Protein AF-A0A291RT52-F1 (afdb_monomer_lite)

pLDDT: mean 71.14, std 21.38, range [33.91, 97.5]

InterPro domains:
  IPR054241 Domain of unknown function DUF6968 [PF22302] (21-81)

Structure (mmCIF, N/CA/C/O backbone):
data_AF-A0A291RT52-F1
#
_entry.id   AF-A0A291RT52-F1
#
loop_
_atom_site.group_PDB
_atom_site.id
_atom_site.type_symbol
_atom_site.label_atom_id
_atom_site.label_alt_id
_atom_site.label_comp_id
_atom_site.label_asym_id
_atom_site.label_entity_id
_atom_site.label_seq_id
_atom_site.pdbx_PDB_ins_code
_atom_site.Cartn_x
_atom_site.Cartn_y
_atom_site.Cartn_z
_atom_site.occupancy
_atom_site.B_iso_or_equiv
_atom_site.auth_seq_id
_atom_site.auth_comp_id
_atom_site.auth_asym_id
_atom_site.auth_atom_id
_atom_site.pdbx_PDB_model_num
ATOM 1 N N . MET A 1 1 ? 13.164 20.030 11.765 1.00 33.91 1 MET A N 1
ATOM 2 C CA . MET A 1 1 ? 12.424 20.179 10.493 1.00 33.91 1 MET A CA 1
ATOM 3 C C . MET A 1 1 ? 12.059 18.778 10.026 1.00 33.91 1 MET A C 1
ATOM 5 O O . MET A 1 1 ? 12.960 18.015 9.713 1.00 33.91 1 MET A O 1
ATOM 9 N N . GLY A 1 2 ? 10.788 18.382 10.144 1.00 38.41 2 GLY A N 1
ATOM 10 C CA . GLY A 1 2 ? 10.347 17.018 9.836 1.00 38.41 2 GLY A CA 1
ATOM 11 C C . GLY A 1 2 ? 10.102 16.858 8.342 1.00 38.41 2 GLY A C 1
ATOM 12 O O . GLY A 1 2 ? 9.186 17.476 7.808 1.00 38.41 2 GLY A O 1
ATOM 13 N N . VAL A 1 3 ? 10.919 16.049 7.672 1.00 40.81 3 VAL A N 1
ATOM 14 C CA . VAL A 1 3 ? 10.620 15.584 6.317 1.00 40.81 3 VAL A CA 1
ATOM 15 C C . VAL A 1 3 ? 9.484 14.569 6.418 1.00 40.81 3 VAL A C 1
ATOM 17 O O . VAL A 1 3 ? 9.682 13.412 6.777 1.00 40.81 3 VAL A O 1
ATOM 20 N N . SER A 1 4 ? 8.256 15.019 6.169 1.00 45.69 4 SER A N 1
ATOM 21 C CA . SER A 1 4 ? 7.144 14.114 5.899 1.00 45.69 4 SER A CA 1
ATOM 22 C C . SER A 1 4 ? 7.479 13.384 4.601 1.00 45.69 4 SER A C 1
ATOM 24 O O . SER A 1 4 ? 7.307 13.956 3.529 1.00 45.69 4 SER A O 1
ATOM 26 N N . GLY A 1 5 ? 8.011 12.162 4.700 1.00 49.50 5 GLY A N 1
ATOM 27 C CA . GLY A 1 5 ? 8.173 11.234 3.578 1.00 49.50 5 GLY A CA 1
ATOM 28 C C . GLY A 1 5 ? 6.797 10.897 3.014 1.00 49.50 5 GLY A C 1
ATOM 29 O O . GLY A 1 5 ? 6.158 9.931 3.430 1.00 49.50 5 GLY A O 1
ATOM 30 N N . GLY A 1 6 ? 6.286 11.801 2.185 1.00 60.31 6 GLY A N 1
ATOM 31 C CA . GLY A 1 6 ? 4.936 11.784 1.660 1.00 60.31 6 GLY A CA 1
ATOM 32 C C . GLY A 1 6 ? 4.799 10.796 0.517 1.00 60.31 6 GLY A C 1
ATOM 33 O O . GLY A 1 6 ? 5.757 10.441 -0.160 1.00 60.31 6 GLY A O 1
ATOM 34 N N . VAL A 1 7 ? 3.567 10.355 0.296 1.00 70.38 7 VAL A N 1
ATOM 35 C CA . VAL A 1 7 ? 3.209 9.666 -0.936 1.00 70.38 7 VAL A CA 1
ATOM 36 C C . VAL A 1 7 ? 3.044 10.748 -2.002 1.00 70.38 7 VAL A C 1
ATOM 38 O O . VAL A 1 7 ? 2.020 11.436 -2.035 1.00 70.38 7 VAL A O 1
ATOM 41 N N . ASP A 1 8 ? 4.068 10.949 -2.831 1.00 66.69 8 ASP A N 1
ATOM 42 C CA . ASP A 1 8 ? 4.035 11.950 -3.894 1.00 66.69 8 ASP A CA 1
ATOM 43 C C . ASP A 1 8 ? 2.929 11.579 -4.893 1.00 66.69 8 ASP A C 1
ATOM 45 O O . ASP A 1 8 ? 3.038 10.620 -5.652 1.00 66.69 8 ASP A O 1
ATOM 49 N N . LYS A 1 9 ? 1.831 12.347 -4.873 1.00 80.56 9 LYS A N 1
ATOM 50 C CA . LYS A 1 9 ? 0.610 12.177 -5.692 1.00 80.56 9 LYS A CA 1
ATOM 51 C C . LYS A 1 9 ? -0.311 11.046 -5.223 1.00 80.56 9 LYS A C 1
ATOM 53 O O . LYS A 1 9 ? -0.463 10.023 -5.884 1.00 80.56 9 LYS A O 1
ATOM 58 N N . VAL A 1 10 ? -1.003 11.273 -4.108 1.00 87.44 10 VAL A N 1
ATOM 59 C CA . VAL A 1 10 ? -2.099 10.409 -3.644 1.00 87.44 10 VAL A CA 1
ATOM 60 C C . VAL A 1 10 ? -3.248 10.405 -4.661 1.00 87.44 10 VAL A C 1
ATOM 62 O O . VAL A 1 10 ? -3.837 11.447 -4.939 1.00 87.44 10 VAL A O 1
ATOM 65 N N . ILE A 1 11 ? -3.590 9.226 -5.183 1.00 91.00 11 ILE A N 1
ATOM 66 C CA . ILE A 1 11 ? -4.735 9.007 -6.089 1.00 91.00 11 ILE A CA 1
ATOM 67 C C . ILE A 1 11 ? -5.961 8.460 -5.358 1.00 91.00 11 ILE A C 1
ATOM 69 O O . ILE A 1 11 ? -7.083 8.578 -5.845 1.00 91.00 11 ILE A O 1
ATOM 73 N N . ALA A 1 12 ? -5.758 7.865 -4.183 1.00 89.69 12 ALA A N 1
ATOM 74 C CA . ALA A 1 12 ? -6.833 7.371 -3.341 1.00 89.69 12 ALA A CA 1
ATOM 75 C C . ALA A 1 12 ? -6.463 7.514 -1.866 1.00 89.69 12 ALA A C 1
ATOM 77 O O . ALA A 1 12 ? -5.359 7.168 -1.447 1.00 89.69 12 ALA A O 1
ATOM 78 N N . SER A 1 13 ? -7.416 7.981 -1.061 1.00 90.56 13 SER A N 1
ATOM 79 C CA . SER A 1 13 ? -7.312 7.947 0.393 1.00 90.56 13 SER A CA 1
ATOM 80 C C . SER A 1 13 ? -8.607 7.437 1.001 1.00 90.56 13 SER A C 1
ATOM 82 O O . SER A 1 13 ? -9.700 7.771 0.535 1.00 90.56 13 SER A O 1
ATOM 84 N N . ARG A 1 14 ? -8.492 6.601 2.034 1.00 87.38 14 ARG A N 1
ATOM 85 C CA . ARG A 1 14 ? -9.647 6.037 2.728 1.00 87.38 14 ARG A CA 1
ATOM 86 C C . ARG A 1 14 ? -9.361 5.848 4.208 1.00 87.38 14 ARG A C 1
ATOM 88 O O . ARG A 1 14 ? -8.311 5.337 4.579 1.00 87.38 14 ARG A O 1
ATOM 95 N N . LEU A 1 15 ? -10.334 6.207 5.040 1.00 85.69 15 LEU A N 1
ATOM 96 C CA . LEU A 1 15 ? -10.364 5.808 6.444 1.00 85.69 15 LEU A CA 1
ATOM 97 C C . LEU A 1 15 ? -10.968 4.406 6.552 1.00 85.69 15 LEU A C 1
ATOM 99 O O . LEU A 1 15 ? -12.057 4.148 6.027 1.00 85.69 15 LEU A O 1
ATOM 103 N N . VAL A 1 16 ? -10.254 3.510 7.223 1.00 82.00 16 VAL A N 1
ATOM 104 C CA . VAL A 1 16 ? -10.687 2.145 7.519 1.00 82.00 16 VAL A CA 1
ATOM 105 C C . VAL A 1 16 ? -10.833 2.025 9.029 1.00 82.00 16 VAL A C 1
ATOM 107 O O . VAL A 1 16 ? -9.853 2.179 9.751 1.00 82.00 16 VAL A O 1
ATOM 110 N N . SER A 1 17 ? -12.056 1.780 9.501 1.00 78.50 17 SER A N 1
ATOM 111 C CA . SER A 1 17 ? -12.359 1.643 10.928 1.00 78.50 17 SER A CA 1
ATOM 112 C C . SER A 1 17 ? -12.747 0.207 11.267 1.00 78.50 17 SER A C 1
ATOM 114 O O . SER A 1 17 ? -13.725 -0.303 10.718 1.00 78.50 17 SER A O 1
ATOM 116 N N . GLU A 1 18 ? -12.019 -0.413 12.193 1.00 70.88 18 GLU A N 1
ATOM 117 C CA . GLU A 1 18 ? -12.272 -1.765 12.708 1.00 70.88 18 GLU A CA 1
A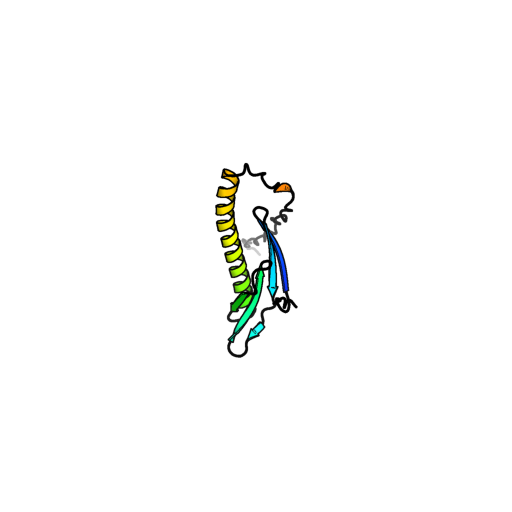TOM 118 C C . GLU A 1 18 ? -11.843 -1.830 14.180 1.00 70.88 18 GLU A C 1
ATOM 120 O O . GLU A 1 18 ? -10.854 -1.205 14.552 1.00 70.88 18 GLU A O 1
ATOM 125 N N . ASP A 1 19 ? -12.630 -2.487 15.037 1.00 68.81 19 ASP A N 1
ATOM 126 C CA . ASP A 1 19 ? -12.363 -2.631 16.482 1.00 68.81 19 ASP A CA 1
ATOM 127 C C . ASP A 1 19 ? -11.883 -1.342 17.180 1.00 68.81 19 ASP A C 1
ATOM 129 O O . ASP A 1 19 ? -10.905 -1.323 17.927 1.00 68.81 19 ASP A O 1
ATOM 133 N N . CYS A 1 20 ? -12.591 -0.235 16.915 1.00 67.88 20 CYS A N 1
ATOM 134 C CA . CYS A 1 20 ? -12.324 1.115 17.438 1.00 67.88 20 CYS A CA 1
ATOM 135 C C . CYS A 1 20 ? -11.008 1.763 16.978 1.00 67.88 20 CYS A C 1
ATOM 137 O O . CYS A 1 20 ? -10.712 2.887 17.387 1.00 67.88 20 CYS A O 1
ATOM 139 N N . GLN A 1 21 ? -10.243 1.111 16.106 1.00 69.44 21 GLN A N 1
ATOM 140 C CA . GLN A 1 21 ? -9.061 1.678 15.469 1.00 69.44 21 GLN A CA 1
ATOM 141 C C . GLN A 1 21 ? -9.455 2.239 14.105 1.00 69.44 21 GLN A C 1
ATOM 143 O O . GLN A 1 21 ? -10.099 1.566 13.304 1.00 69.44 21 GLN A O 1
ATOM 148 N N . THR A 1 22 ? -9.106 3.500 13.849 1.00 79.31 22 THR A N 1
ATOM 149 C CA . THR A 1 22 ? -9.311 4.136 12.543 1.00 79.31 22 THR A CA 1
ATOM 150 C C . THR A 1 22 ? -7.958 4.370 11.907 1.00 79.31 22 THR A C 1
ATOM 152 O O . THR A 1 22 ? -7.170 5.137 12.448 1.00 79.31 22 THR A O 1
ATOM 155 N N . ASN A 1 23 ? -7.731 3.724 10.765 1.00 84.38 23 ASN A N 1
ATOM 156 C CA . ASN A 1 23 ? -6.491 3.806 10.013 1.00 84.38 23 ASN A CA 1
ATOM 157 C C . ASN A 1 23 ? -6.708 4.592 8.712 1.00 84.38 23 ASN A C 1
ATOM 159 O O . ASN A 1 23 ? -7.619 4.279 7.934 1.00 84.38 23 ASN A O 1
ATOM 163 N N . LYS A 1 24 ? -5.884 5.606 8.447 1.00 89.44 24 LYS A N 1
ATOM 164 C CA . LYS A 1 24 ? -5.865 6.354 7.186 1.00 89.44 24 LYS A CA 1
ATOM 165 C C . LYS A 1 24 ? -4.960 5.655 6.184 1.00 89.44 24 LYS A C 1
ATOM 167 O O . LYS A 1 24 ? -3.744 5.669 6.319 1.00 89.44 24 LYS A O 1
ATOM 172 N N . VAL A 1 25 ? -5.549 5.110 5.132 1.00 91.12 25 VAL A N 1
ATOM 173 C CA . VAL A 1 25 ? -4.815 4.559 3.994 1.00 91.12 25 VAL A CA 1
ATOM 174 C C . VAL A 1 25 ? -4.655 5.642 2.933 1.00 91.12 25 VAL A C 1
ATOM 176 O O . VAL A 1 25 ? -5.618 6.333 2.588 1.00 91.12 25 VAL A O 1
ATOM 179 N N . GLU A 1 26 ? -3.449 5.778 2.397 1.00 94.19 26 GLU A N 1
ATOM 180 C CA . GLU A 1 26 ? -3.131 6.625 1.248 1.00 94.19 26 GLU A CA 1
ATOM 181 C C . GLU A 1 26 ? -2.388 5.802 0.203 1.00 94.19 26 GLU A C 1
ATOM 183 O O . GLU A 1 26 ? -1.452 5.077 0.532 1.00 94.19 26 GLU A O 1
ATOM 188 N N . ILE A 1 27 ? -2.808 5.921 -1.053 1.00 93.88 27 ILE A N 1
ATOM 189 C CA . ILE A 1 27 ? -2.224 5.210 -2.189 1.00 93.88 27 ILE A CA 1
ATOM 190 C C . ILE A 1 27 ? -1.795 6.240 -3.219 1.00 93.88 27 ILE A C 1
ATOM 192 O O . ILE A 1 27 ? -2.587 7.095 -3.626 1.00 93.88 27 ILE A O 1
ATOM 196 N N . GLY A 1 28 ? -0.535 6.153 -3.612 1.00 94.62 28 GLY A N 1
ATOM 197 C CA . GLY A 1 28 ? 0.107 7.015 -4.583 1.00 94.62 28 GLY A CA 1
ATOM 198 C C . GLY A 1 28 ? -0.165 6.582 -6.007 1.00 94.62 28 GLY A C 1
ATOM 199 O O . GLY A 1 28 ? -0.582 5.453 -6.278 1.00 94.62 28 GLY A O 1
ATOM 200 N N . LYS A 1 29 ? 0.095 7.496 -6.934 1.00 94.75 29 LYS A N 1
ATOM 201 C CA . LYS A 1 29 ? 0.043 7.202 -8.356 1.00 94.75 29 LYS A CA 1
ATOM 202 C C . LYS A 1 29 ? 1.136 6.176 -8.696 1.00 94.75 29 LYS A C 1
ATOM 204 O O . LYS A 1 29 ? 2.300 6.424 -8.367 1.00 94.75 29 LYS A O 1
ATOM 209 N N . PRO A 1 30 ? 0.795 5.055 -9.354 1.00 95.06 30 PRO A N 1
ATOM 210 C CA . PRO A 1 30 ? 1.801 4.185 -9.936 1.00 95.06 30 PRO A CA 1
ATOM 211 C C . PRO A 1 30 ? 2.688 4.965 -10.909 1.00 95.06 30 PRO A C 1
ATOM 213 O O . PRO A 1 30 ? 2.197 5.851 -11.615 1.00 95.06 30 PRO A O 1
ATOM 216 N N . HIS A 1 31 ? 3.980 4.666 -10.931 1.00 93.62 31 HIS A N 1
ATOM 217 C CA . HIS A 1 31 ? 4.917 5.279 -11.862 1.00 93.62 31 HIS A CA 1
ATOM 218 C C . HIS A 1 31 ? 5.975 4.267 -12.311 1.00 93.62 31 HIS A C 1
ATOM 220 O O . HIS A 1 31 ? 6.454 3.477 -11.493 1.00 93.62 31 HIS A O 1
ATOM 226 N N . PRO A 1 32 ? 6.329 4.257 -13.604 1.00 94.56 32 PRO A N 1
ATOM 227 C CA . PRO A 1 32 ? 7.431 3.441 -14.085 1.00 94.56 32 PRO A CA 1
ATOM 228 C C . PRO A 1 32 ? 8.753 3.945 -13.496 1.00 94.56 32 PRO A C 1
ATOM 230 O O . PRO A 1 32 ? 8.950 5.152 -13.338 1.00 94.56 32 PRO A O 1
ATOM 233 N N . VAL A 1 33 ? 9.652 3.011 -13.190 1.00 94.38 33 VAL A N 1
ATOM 234 C CA . VAL A 1 33 ? 11.034 3.291 -12.787 1.00 94.38 33 VAL A CA 1
ATOM 235 C C . VAL A 1 33 ? 11.951 2.901 -13.941 1.00 94.38 33 VAL A C 1
ATOM 237 O O . VAL A 1 33 ? 11.772 1.842 -14.543 1.00 94.38 33 VAL A O 1
ATOM 240 N N . ASP A 1 34 ? 12.926 3.749 -14.267 1.00 93.12 34 ASP A N 1
ATOM 241 C CA . ASP A 1 34 ? 13.829 3.518 -15.397 1.00 93.12 34 ASP A CA 1
ATOM 242 C C . ASP A 1 34 ? 14.593 2.196 -15.244 1.00 93.12 34 ASP A C 1
ATOM 244 O O . ASP A 1 34 ? 15.330 1.982 -14.283 1.00 93.12 34 ASP A O 1
ATOM 248 N N . GLY A 1 35 ? 14.394 1.290 -16.206 1.00 91.69 35 GLY A N 1
ATOM 249 C CA . GLY A 1 35 ? 14.999 -0.045 -16.195 1.00 91.69 35 GLY A CA 1
ATOM 250 C C . GLY A 1 35 ? 14.460 -0.986 -15.108 1.00 91.69 35 GLY A C 1
ATOM 251 O O . GLY A 1 35 ? 15.040 -2.050 -14.897 1.00 91.69 35 GLY A O 1
ATOM 252 N N . GLY A 1 36 ? 13.374 -0.613 -14.424 1.00 92.62 36 GLY A N 1
ATOM 253 C CA . GLY A 1 36 ? 12.801 -1.347 -13.300 1.00 92.62 36 GLY A CA 1
ATOM 254 C C . GLY A 1 36 ? 11.309 -1.664 -13.450 1.00 92.62 36 GLY A C 1
ATOM 255 O O . GLY A 1 36 ? 10.675 -1.310 -14.447 1.00 92.62 36 GLY A O 1
ATOM 256 N N . PRO A 1 37 ? 10.729 -2.365 -12.459 1.00 94.00 37 PRO A N 1
ATOM 257 C CA . PRO A 1 37 ? 9.289 -2.567 -12.393 1.00 94.00 37 PRO A CA 1
ATOM 258 C C . PRO A 1 37 ? 8.563 -1.239 -12.148 1.00 94.00 37 PRO A C 1
ATOM 260 O O . PRO A 1 37 ? 9.132 -0.268 -11.652 1.00 94.00 37 PRO A O 1
ATOM 263 N N . THR A 1 38 ? 7.270 -1.212 -12.453 1.00 96.88 38 THR A N 1
ATOM 264 C CA . THR A 1 38 ? 6.415 -0.087 -12.071 1.00 96.88 38 THR A CA 1
ATOM 265 C C . THR A 1 38 ? 6.197 -0.099 -10.564 1.00 96.88 38 THR A C 1
ATOM 267 O O . THR A 1 38 ? 5.921 -1.151 -9.982 1.00 96.88 38 THR A O 1
ATOM 270 N N . GLU A 1 39 ? 6.286 1.067 -9.932 1.00 96.50 39 GLU A N 1
ATOM 271 C CA . GLU A 1 39 ? 6.180 1.221 -8.485 1.00 96.50 39 GLU A CA 1
ATOM 272 C C . GLU A 1 39 ? 4.920 1.979 -8.078 1.00 96.50 39 GLU A C 1
ATOM 274 O O . GLU A 1 39 ? 4.508 2.948 -8.711 1.00 96.50 39 GLU A O 1
ATOM 279 N N . CYS A 1 40 ? 4.304 1.550 -6.979 1.00 96.00 40 CYS A N 1
ATOM 280 C CA . CYS A 1 40 ? 3.190 2.231 -6.336 1.00 96.00 40 CYS A CA 1
ATOM 281 C C . CYS A 1 40 ? 3.491 2.388 -4.843 1.00 96.00 40 CYS A C 1
ATOM 283 O O . CYS A 1 40 ? 3.591 1.407 -4.100 1.00 96.00 40 CYS A O 1
ATOM 285 N N . ILE A 1 41 ? 3.645 3.639 -4.407 1.00 95.44 41 ILE A N 1
ATOM 286 C CA . ILE A 1 41 ? 3.914 3.984 -3.010 1.00 95.44 41 ILE A CA 1
ATOM 287 C C . ILE A 1 41 ? 2.586 4.093 -2.261 1.00 95.44 41 ILE A C 1
ATOM 289 O O . ILE A 1 41 ? 1.627 4.674 -2.764 1.00 95.44 41 ILE A O 1
ATOM 293 N N . TYR A 1 42 ? 2.517 3.573 -1.042 1.00 94.19 42 TYR A N 1
ATOM 294 C CA . TYR A 1 42 ? 1.348 3.713 -0.178 1.00 94.19 42 TYR A CA 1
ATOM 295 C C . TYR A 1 42 ? 1.747 3.856 1.293 1.00 94.19 42 TYR A C 1
ATOM 297 O O . TYR A 1 42 ? 2.877 3.572 1.702 1.00 94.19 42 TYR A O 1
ATOM 305 N N . ARG A 1 43 ? 0.790 4.304 2.103 1.00 93.00 43 ARG A N 1
ATOM 306 C CA . ARG A 1 43 ? 0.958 4.585 3.529 1.00 93.00 43 ARG A CA 1
ATOM 307 C C . ARG A 1 43 ? -0.294 4.186 4.307 1.00 93.00 43 ARG A C 1
ATOM 309 O O . ARG A 1 43 ? -1.405 4.282 3.785 1.00 93.00 43 ARG A O 1
ATOM 316 N N . ILE A 1 44 ? -0.112 3.739 5.547 1.00 90.62 44 ILE A N 1
ATOM 317 C CA . ILE A 1 44 ? -1.192 3.424 6.491 1.00 90.62 44 ILE A CA 1
ATOM 318 C C . ILE A 1 44 ? -0.875 4.181 7.783 1.00 90.62 44 ILE A C 1
ATOM 320 O O . ILE A 1 44 ? 0.101 3.878 8.463 1.00 90.62 44 ILE A O 1
ATOM 324 N N . ASP A 1 45 ? -1.670 5.198 8.097 1.00 87.06 45 ASP A N 1
ATOM 325 C CA . ASP A 1 45 ? -1.434 6.163 9.176 1.00 87.06 45 ASP A CA 1
ATOM 326 C C . ASP A 1 45 ? -0.035 6.787 9.124 1.00 87.06 45 ASP A C 1
ATOM 328 O O . ASP A 1 45 ? 0.443 7.205 8.071 1.00 87.06 45 ASP A O 1
ATOM 332 N N . ALA A 1 46 ? 0.626 6.895 10.274 1.00 74.44 46 ALA A N 1
ATOM 333 C CA . ALA A 1 46 ? 2.009 7.329 10.396 1.00 74.44 46 ALA A CA 1
ATOM 334 C C . ALA A 1 46 ? 3.014 6.193 10.115 1.00 74.44 46 ALA A C 1
ATOM 336 O O . ALA A 1 46 ? 4.207 6.376 10.342 1.00 74.44 46 ALA A O 1
ATOM 337 N N . HIS A 1 47 ? 2.557 5.028 9.641 1.00 77.25 47 HIS A N 1
ATOM 338 C CA . HIS A 1 47 ? 3.420 3.909 9.279 1.00 77.25 47 HIS A CA 1
ATOM 339 C C . HIS A 1 47 ? 3.631 3.865 7.756 1.00 77.25 47 HIS A C 1
ATOM 341 O O . HIS A 1 47 ? 2.681 3.938 6.973 1.00 77.25 47 HIS A O 1
ATOM 347 N N . GLY A 1 48 ? 4.892 3.742 7.337 1.00 71.69 48 GLY A N 1
ATOM 348 C CA . GLY A 1 48 ? 5.310 3.866 5.934 1.00 71.69 48 GLY A CA 1
ATOM 349 C C . GLY A 1 48 ? 6.030 5.195 5.654 1.00 71.69 48 GLY A C 1
ATOM 350 O O . GLY A 1 48 ? 6.174 6.005 6.571 1.00 71.69 48 GLY A O 1
ATOM 351 N N . PRO A 1 49 ? 6.510 5.430 4.419 1.00 88.44 49 PRO A N 1
ATOM 352 C CA . PRO A 1 49 ? 6.006 4.871 3.160 1.00 88.44 49 PRO A CA 1
ATOM 353 C C . PRO A 1 49 ? 6.472 3.440 2.859 1.00 88.44 49 PRO A C 1
ATOM 355 O O . PRO A 1 49 ? 7.561 3.024 3.249 1.00 88.44 49 PRO A O 1
ATOM 358 N N . TRP A 1 50 ? 5.633 2.692 2.143 1.00 93.38 50 TRP A N 1
ATOM 359 C CA . TRP A 1 50 ? 5.979 1.396 1.556 1.00 93.38 50 TRP A CA 1
ATOM 360 C C . TRP A 1 50 ? 5.798 1.432 0.046 1.00 93.38 50 TRP A C 1
ATOM 362 O O . TRP A 1 50 ? 4.941 2.154 -0.460 1.00 93.38 50 TRP A O 1
ATOM 372 N N . THR A 1 51 ? 6.546 0.580 -0.648 1.00 95.19 51 THR A N 1
ATOM 373 C CA . THR A 1 51 ? 6.499 0.455 -2.104 1.00 95.19 51 THR A CA 1
ATOM 374 C C . THR A 1 51 ? 6.000 -0.929 -2.494 1.00 95.19 51 THR A C 1
ATOM 376 O O . THR A 1 51 ? 6.467 -1.943 -1.971 1.00 95.19 51 THR A O 1
ATOM 379 N N . ALA A 1 52 ? 5.037 -0.976 -3.410 1.00 95.94 52 ALA A N 1
ATOM 380 C CA . ALA A 1 52 ? 4.644 -2.185 -4.119 1.00 95.94 52 ALA A CA 1
ATOM 381 C C . ALA A 1 52 ? 5.113 -2.104 -5.573 1.00 95.94 52 ALA A C 1
ATOM 383 O O . ALA A 1 52 ? 5.089 -1.033 -6.172 1.00 95.94 52 ALA A O 1
ATOM 384 N N . GLN A 1 53 ? 5.515 -3.244 -6.128 1.00 97.44 53 GLN A N 1
ATOM 385 C CA . GLN A 1 53 ? 6.034 -3.357 -7.487 1.00 97.44 53 GLN A CA 1
ATOM 386 C C . GLN A 1 53 ? 5.099 -4.204 -8.351 1.00 97.44 53 GLN A C 1
ATOM 388 O O . GLN A 1 53 ? 4.462 -5.139 -7.858 1.00 97.44 53 GLN A O 1
ATOM 393 N N . GLY A 1 54 ? 5.032 -3.879 -9.639 1.00 96.25 54 GLY A N 1
ATOM 394 C CA . GLY A 1 54 ? 4.295 -4.631 -10.648 1.00 96.25 54 GLY A CA 1
ATOM 395 C C . GLY A 1 54 ? 4.930 -4.503 -12.030 1.00 96.25 54 GLY A C 1
ATOM 396 O O . GLY A 1 54 ? 5.788 -3.655 -12.264 1.00 96.25 54 GLY A O 1
ATOM 397 N N . THR A 1 55 ? 4.506 -5.359 -12.957 1.00 96.50 55 THR A N 1
ATOM 398 C CA . THR A 1 55 ? 4.963 -5.322 -14.357 1.00 96.50 55 THR A CA 1
ATOM 399 C C . THR A 1 55 ? 4.467 -4.084 -15.107 1.00 96.50 55 THR A C 1
ATOM 401 O O . THR A 1 55 ? 5.093 -3.666 -16.072 1.00 96.50 55 THR A O 1
ATOM 404 N N . ASP A 1 56 ? 3.364 -3.495 -14.646 1.00 96.06 56 ASP A N 1
ATOM 405 C CA . ASP A 1 56 ? 2.739 -2.279 -15.165 1.00 96.06 56 ASP A CA 1
ATOM 406 C C . ASP A 1 56 ? 2.049 -1.489 -14.030 1.00 96.06 56 ASP A C 1
ATOM 408 O O . ASP A 1 56 ? 2.039 -1.912 -12.866 1.00 96.06 56 ASP A O 1
ATOM 412 N N . GLU A 1 57 ? 1.463 -0.334 -14.361 1.00 95.38 57 GLU A N 1
ATOM 413 C CA . GLU A 1 57 ? 0.784 0.555 -13.405 1.00 95.38 57 GLU A CA 1
ATOM 414 C C . GLU A 1 57 ? -0.384 -0.114 -12.675 1.00 95.38 57 GLU A C 1
ATOM 416 O O . GLU A 1 57 ? -0.567 0.096 -11.470 1.00 95.38 57 GLU A O 1
ATOM 421 N N . LEU A 1 58 ? -1.165 -0.941 -13.372 1.00 96.50 58 LEU A N 1
ATOM 422 C CA . LEU A 1 58 ? -2.317 -1.617 -12.786 1.00 96.50 58 LEU A CA 1
ATOM 423 C C . LEU A 1 58 ? -1.867 -2.751 -11.861 1.00 96.50 58 LEU A C 1
ATOM 425 O O . LEU A 1 58 ? -2.417 -2.901 -10.767 1.00 96.50 58 LEU A O 1
ATOM 429 N N . ALA A 1 59 ? -0.845 -3.508 -12.259 1.00 97.25 59 ALA A N 1
ATOM 430 C CA . ALA A 1 59 ? -0.230 -4.551 -11.450 1.00 97.25 59 ALA A CA 1
ATOM 431 C C . ALA A 1 59 ? 0.388 -3.969 -10.170 1.00 97.25 59 ALA A C 1
ATOM 433 O O . ALA A 1 59 ? 0.169 -4.511 -9.085 1.00 97.25 59 ALA A O 1
ATOM 434 N N . ALA A 1 60 ? 1.091 -2.837 -10.267 1.00 97.06 60 ALA A N 1
ATOM 435 C CA . ALA A 1 60 ? 1.674 -2.157 -9.111 1.00 97.06 60 ALA A CA 1
ATOM 436 C C . ALA A 1 60 ? 0.591 -1.634 -8.152 1.00 97.06 60 ALA A C 1
ATOM 438 O O . ALA A 1 60 ? 0.690 -1.815 -6.935 1.00 97.06 60 ALA A O 1
ATOM 439 N N . LEU A 1 61 ? -0.488 -1.052 -8.690 1.00 96.38 61 LEU A N 1
ATOM 440 C CA . LEU A 1 61 ? -1.636 -0.606 -7.898 1.00 96.38 61 LEU A CA 1
ATOM 441 C C . LEU A 1 61 ? -2.345 -1.775 -7.201 1.00 96.38 61 LEU A C 1
ATOM 443 O O . LEU A 1 61 ? -2.675 -1.697 -6.015 1.00 96.38 61 LEU A O 1
ATOM 447 N N . TYR A 1 62 ? -2.577 -2.870 -7.922 1.00 96.88 62 TYR A N 1
ATOM 448 C CA . TYR A 1 62 ? -3.196 -4.070 -7.366 1.00 96.88 62 TYR A CA 1
ATOM 449 C C . TYR A 1 62 ? -2.327 -4.698 -6.269 1.00 96.88 62 TYR A C 1
ATOM 451 O O . TYR A 1 62 ? -2.841 -5.092 -5.214 1.00 96.88 62 TYR A O 1
ATOM 459 N N . ALA A 1 63 ? -1.008 -4.737 -6.473 1.00 97.50 63 ALA A N 1
ATOM 460 C CA . ALA A 1 63 ? -0.054 -5.184 -5.467 1.00 97.50 63 ALA A CA 1
ATOM 461 C C . ALA A 1 63 ? -0.109 -4.296 -4.213 1.00 97.50 63 ALA A C 1
ATOM 463 O O . ALA A 1 63 ? -0.188 -4.826 -3.102 1.00 97.50 63 ALA A O 1
ATOM 464 N N . ALA A 1 64 ? -0.162 -2.967 -4.370 1.00 96.00 64 ALA A N 1
ATOM 465 C CA . ALA A 1 64 ? -0.315 -2.033 -3.252 1.00 96.00 64 ALA A CA 1
ATOM 466 C C . ALA A 1 64 ? -1.609 -2.295 -2.463 1.00 96.00 64 ALA A C 1
ATOM 468 O O . ALA A 1 64 ? -1.571 -2.459 -1.243 1.00 96.00 64 ALA A O 1
ATOM 469 N N . LEU A 1 65 ? -2.750 -2.419 -3.149 1.00 94.94 65 LEU A N 1
ATOM 470 C CA . LEU A 1 65 ? -4.047 -2.707 -2.522 1.00 94.94 65 LEU A CA 1
ATOM 471 C C . LEU A 1 65 ? -4.051 -4.042 -1.764 1.00 94.94 65 LEU A C 1
ATOM 473 O O . LEU A 1 65 ? -4.555 -4.124 -0.641 1.00 94.94 65 LEU A O 1
ATOM 477 N N . THR A 1 66 ? -3.457 -5.078 -2.354 1.00 96.50 66 THR A N 1
ATOM 478 C CA . THR A 1 66 ? -3.343 -6.404 -1.731 1.00 96.50 66 THR A CA 1
ATOM 479 C C . THR A 1 66 ? -2.487 -6.342 -0.468 1.00 96.50 66 THR A C 1
ATOM 481 O O . THR A 1 66 ? -2.883 -6.847 0.585 1.00 96.50 66 THR A O 1
ATOM 484 N N . GLN A 1 67 ? -1.342 -5.665 -0.541 1.00 95.19 67 GLN A N 1
ATOM 485 C CA . GLN A 1 67 ? -0.439 -5.478 0.590 1.00 95.19 67 GLN A CA 1
ATOM 486 C C . GLN A 1 67 ? -1.058 -4.645 1.723 1.00 95.19 67 GLN A C 1
ATOM 488 O O . GLN A 1 67 ? -0.828 -4.948 2.898 1.00 95.19 67 GLN A O 1
ATOM 493 N N . VAL A 1 68 ? -1.861 -3.627 1.395 1.00 92.38 68 VAL A N 1
ATOM 494 C CA . VAL A 1 68 ? -2.661 -2.875 2.374 1.00 92.38 68 VAL A CA 1
ATOM 495 C C . VAL A 1 68 ? -3.641 -3.806 3.084 1.00 92.38 68 VAL A C 1
ATOM 497 O O . VAL A 1 68 ? -3.672 -3.837 4.315 1.00 92.38 68 VAL A O 1
ATOM 500 N N . GLY A 1 69 ? -4.402 -4.606 2.331 1.00 90.69 69 GLY A N 1
ATOM 501 C CA . GLY A 1 69 ? -5.356 -5.561 2.899 1.00 90.69 69 GLY A CA 1
ATOM 502 C C . GLY A 1 69 ? -4.690 -6.573 3.836 1.00 90.69 69 GLY A C 1
ATOM 503 O O . GLY A 1 69 ? -5.182 -6.820 4.936 1.00 90.69 69 GLY A O 1
ATOM 504 N N . GLN A 1 70 ? -3.528 -7.104 3.447 1.00 91.88 70 GLN A N 1
ATOM 505 C CA . GLN A 1 70 ? -2.744 -8.023 4.278 1.00 91.88 70 GLN A CA 1
ATOM 506 C C . GLN A 1 70 ? -2.258 -7.369 5.577 1.00 91.88 70 GLN A C 1
ATOM 508 O O . GLN A 1 70 ? -2.350 -7.988 6.641 1.00 91.88 70 GLN A O 1
ATOM 513 N N . ARG A 1 71 ? -1.772 -6.123 5.509 1.00 89.44 71 ARG A N 1
ATOM 514 C CA . ARG A 1 71 ? -1.307 -5.369 6.684 1.00 89.44 71 ARG A CA 1
ATOM 515 C C . ARG A 1 71 ? -2.441 -5.069 7.653 1.00 89.44 71 ARG A C 1
ATOM 517 O O . ARG A 1 71 ? -2.275 -5.311 8.844 1.00 89.44 71 ARG A O 1
ATOM 524 N N . LEU A 1 72 ? -3.591 -4.612 7.157 1.00 86.44 72 LEU A N 1
ATOM 525 C CA . LEU A 1 72 ? -4.767 -4.371 7.999 1.00 86.44 72 LEU A CA 1
ATOM 526 C C . LEU A 1 72 ? -5.264 -5.675 8.639 1.00 86.44 72 LEU A C 1
ATOM 528 O O . LEU A 1 72 ? -5.471 -5.722 9.846 1.00 86.44 72 LEU A O 1
ATOM 532 N N . ALA A 1 73 ? -5.341 -6.772 7.880 1.00 86.12 73 ALA A N 1
ATOM 533 C CA . ALA A 1 73 ? -5.723 -8.073 8.431 1.00 86.12 73 ALA A CA 1
ATOM 534 C C . ALA A 1 73 ? -4.730 -8.584 9.494 1.00 86.12 73 ALA A C 1
ATOM 536 O O . ALA A 1 73 ? -5.125 -9.199 10.486 1.00 86.12 73 ALA A O 1
ATOM 537 N N . TRP A 1 74 ? -3.427 -8.355 9.303 1.00 84.25 74 TRP A N 1
ATOM 538 C CA . TRP A 1 74 ? -2.409 -8.663 10.309 1.00 84.25 74 TRP A CA 1
ATOM 539 C C . TRP A 1 74 ? -2.559 -7.789 11.558 1.00 84.25 74 TRP A C 1
ATOM 541 O O . TRP A 1 74 ? -2.542 -8.326 12.667 1.00 84.25 74 TRP A O 1
ATOM 551 N N . ALA A 1 75 ? -2.763 -6.481 11.387 1.00 80.75 75 ALA A N 1
ATOM 552 C CA . ALA A 1 75 ? -2.990 -5.551 12.486 1.00 80.75 75 ALA A CA 1
ATOM 553 C C . ALA A 1 75 ? -4.212 -5.974 13.307 1.00 80.75 75 ALA A C 1
ATOM 555 O O . ALA A 1 75 ? -4.072 -6.177 14.506 1.00 80.75 75 ALA A O 1
ATOM 556 N N . ASN A 1 76 ? -5.350 -6.257 12.670 1.00 79.44 76 ASN A N 1
ATOM 557 C CA . ASN A 1 76 ? -6.569 -6.686 13.361 1.00 79.44 76 ASN A CA 1
ATOM 558 C C . ASN A 1 76 ? -6.369 -7.990 14.147 1.00 79.44 76 ASN A C 1
ATOM 560 O O . ASN A 1 76 ? -6.752 -8.076 15.312 1.00 79.44 76 ASN A O 1
ATOM 564 N N . ARG A 1 77 ? -5.698 -8.995 13.564 1.00 79.06 77 ARG A N 1
ATOM 565 C CA . ARG A 1 77 ? -5.399 -10.259 14.269 1.00 79.06 77 ARG A CA 1
ATOM 566 C C . ARG A 1 77 ? -4.519 -10.052 15.505 1.00 79.06 77 ARG A C 1
ATOM 568 O O . ARG A 1 77 ? -4.721 -10.713 16.522 1.00 79.06 77 ARG A O 1
ATOM 575 N N . ASN A 1 78 ? -3.563 -9.130 15.441 1.00 73.00 78 ASN A N 1
ATOM 576 C CA . ASN A 1 78 ? -2.673 -8.842 16.567 1.00 73.00 78 ASN A CA 1
ATOM 577 C C . ASN A 1 78 ? -3.288 -7.888 17.594 1.00 73.00 78 ASN A C 1
ATOM 579 O O . ASN A 1 78 ? -3.018 -8.025 18.789 1.00 73.00 78 ASN A O 1
ATOM 583 N N . SER A 1 79 ? -4.130 -6.957 17.148 1.00 64.06 79 SER A N 1
ATOM 584 C CA . SER A 1 79 ? -4.929 -6.078 17.997 1.00 64.06 79 SER A CA 1
ATOM 585 C C . SER A 1 79 ? -5.962 -6.884 18.779 1.00 64.06 79 SER A C 1
ATOM 587 O O . SER A 1 79 ? -6.043 -6.712 19.989 1.00 64.06 79 SER A O 1
ATOM 589 N N . GLY A 1 80 ? -6.652 -7.846 18.155 1.00 57.44 80 GLY A N 1
ATOM 590 C CA . GLY A 1 80 ? -7.571 -8.761 18.845 1.00 57.44 80 GLY A CA 1
ATOM 591 C C . GLY A 1 80 ? -6.892 -9.583 19.949 1.00 57.44 80 GLY A C 1
ATOM 592 O O . GLY A 1 80 ? -7.464 -9.783 21.020 1.00 57.44 80 GLY A O 1
ATOM 593 N N . ARG A 1 81 ? -5.623 -9.977 19.754 1.00 53.09 81 ARG A N 1
ATOM 594 C CA . ARG A 1 81 ? -4.821 -10.648 20.796 1.00 53.09 81 ARG A CA 1
ATOM 595 C C . ARG A 1 81 ? -4.487 -9.725 21.976 1.00 53.09 81 ARG A C 1
ATOM 597 O O . ARG A 1 81 ? -4.463 -10.186 23.112 1.00 53.09 81 ARG A O 1
ATOM 604 N N . ARG A 1 82 ? -4.235 -8.435 21.725 1.00 48.94 82 ARG A N 1
ATOM 605 C CA . ARG A 1 82 ? -4.006 -7.432 22.785 1.00 48.94 82 ARG A CA 1
ATOM 606 C C . ARG A 1 82 ? -5.303 -7.059 23.507 1.00 48.94 82 ARG A C 1
ATOM 608 O O . ARG A 1 82 ? -5.317 -7.019 24.730 1.00 48.94 82 ARG A O 1
ATOM 615 N N . GLN A 1 83 ? -6.406 -6.902 22.777 1.00 52.12 83 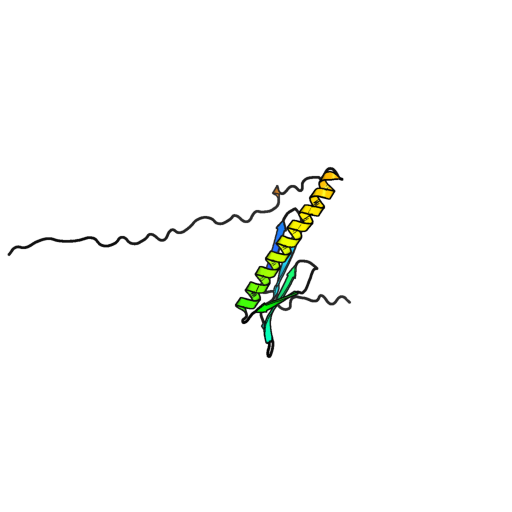GLN A N 1
ATOM 616 C CA . GLN A 1 83 ? -7.718 -6.590 23.351 1.00 52.12 83 GLN A CA 1
ATOM 617 C C . GLN A 1 83 ? -8.260 -7.721 24.233 1.00 52.12 83 GLN A C 1
ATOM 619 O O . GLN A 1 83 ? -8.905 -7.439 25.237 1.00 52.12 83 GLN A O 1
ATOM 624 N N . HIS A 1 84 ? -7.964 -8.991 23.926 1.00 42.03 84 HIS A N 1
ATOM 625 C CA . HIS A 1 84 ? -8.307 -10.097 24.826 1.00 42.03 84 HIS A CA 1
ATOM 626 C C . HIS A 1 84 ? -7.558 -10.000 26.170 1.00 42.03 84 HIS A C 1
ATOM 628 O O . HIS A 1 84 ? -8.119 -10.340 27.210 1.00 42.03 84 HIS A O 1
ATOM 634 N N . LEU A 1 85 ? -6.309 -9.528 26.177 1.00 45.59 85 LEU A N 1
ATOM 635 C CA . LEU A 1 85 ? -5.553 -9.324 27.416 1.00 45.59 85 LEU A CA 1
ATOM 636 C C . LEU A 1 85 ? -6.086 -8.114 28.201 1.00 45.59 85 LEU A C 1
ATOM 638 O O . LEU A 1 85 ? -6.318 -8.232 29.402 1.00 45.59 85 LEU A O 1
ATOM 642 N N . ASP A 1 86 ? -6.387 -7.000 27.529 1.00 44.50 86 ASP A N 1
ATOM 643 C CA . ASP A 1 86 ? -6.921 -5.794 28.184 1.00 44.50 86 ASP A CA 1
ATOM 644 C C . ASP A 1 86 ? -8.364 -5.969 28.694 1.00 44.50 86 ASP A C 1
ATOM 646 O O . ASP A 1 86 ? -8.709 -5.470 29.766 1.00 44.50 86 ASP A O 1
ATOM 650 N N . ALA A 1 87 ? -9.219 -6.713 27.983 1.00 47.91 87 ALA A N 1
ATOM 651 C CA . ALA A 1 87 ? -10.589 -6.992 28.424 1.00 47.91 87 ALA A CA 1
ATOM 652 C C . ALA A 1 87 ? -10.634 -7.877 29.680 1.00 47.91 87 ALA A C 1
ATOM 654 O O . ALA A 1 87 ? -11.511 -7.689 30.524 1.00 47.91 87 ALA A O 1
ATOM 655 N N . VAL A 1 88 ? -9.680 -8.805 29.818 1.00 49.09 88 VAL A N 1
ATOM 656 C CA . VAL A 1 88 ? -9.529 -9.654 31.011 1.00 49.09 88 VAL A CA 1
ATOM 657 C C . VAL A 1 88 ? -8.949 -8.866 32.192 1.00 49.09 88 VAL A C 1
ATOM 659 O O . VAL A 1 88 ? -9.291 -9.162 33.334 1.00 49.09 88 VAL A O 1
ATOM 662 N N . LEU A 1 89 ? -8.123 -7.843 31.940 1.00 46.00 89 LEU A N 1
ATOM 663 C CA . LEU A 1 89 ? -7.427 -7.090 32.990 1.00 46.00 89 LEU A CA 1
ATOM 664 C C . LEU A 1 89 ? -8.148 -5.816 33.464 1.00 46.00 89 LEU A C 1
ATOM 666 O O . LEU A 1 89 ? -7.934 -5.412 34.604 1.00 46.00 89 LEU A O 1
ATOM 670 N N . LEU A 1 90 ? -8.982 -5.167 32.640 1.00 48.56 90 LEU A N 1
ATOM 671 C CA . LEU A 1 90 ? -9.454 -3.797 32.923 1.00 48.56 90 LEU A CA 1
ATOM 672 C C . LEU A 1 90 ? -10.974 -3.570 32.819 1.00 48.56 90 LEU A C 1
ATOM 674 O O . LEU A 1 90 ? -11.413 -2.421 32.777 1.00 48.56 90 LEU A O 1
ATOM 678 N N . GLY A 1 91 ? -11.808 -4.618 32.797 1.00 47.72 91 GLY A N 1
ATOM 679 C CA . GLY A 1 91 ? -13.273 -4.441 32.833 1.00 47.72 91 GLY A CA 1
ATOM 680 C C . GLY A 1 91 ? -13.804 -3.622 31.646 1.00 47.72 91 GLY A C 1
ATOM 681 O O . GLY A 1 91 ? -14.595 -2.692 31.816 1.00 47.72 91 GLY A O 1
ATOM 682 N N . GLY A 1 92 ? -13.305 -3.940 30.447 1.00 45.34 92 GLY A N 1
ATOM 683 C CA . GLY A 1 92 ? -13.360 -3.103 29.250 1.00 45.34 92 GLY A CA 1
ATOM 684 C C . GLY A 1 92 ? -14.735 -2.514 28.925 1.00 45.34 92 GLY A C 1
ATOM 685 O O . GLY A 1 92 ? -15.692 -3.225 28.604 1.00 45.34 92 GLY A O 1
ATOM 686 N N . LYS A 1 93 ? -14.803 -1.177 28.921 1.00 44.03 93 LYS A N 1
ATOM 687 C CA . LYS A 1 93 ? -15.882 -0.427 28.273 1.00 44.03 93 LYS A CA 1
ATOM 688 C C . LYS A 1 93 ? -15.888 -0.808 26.796 1.00 44.03 93 LYS A C 1
ATOM 690 O O . LYS A 1 93 ? -14.989 -0.437 26.047 1.00 44.03 93 LYS A O 1
ATOM 695 N N . ARG A 1 94 ? -16.897 -1.581 26.397 1.00 46.97 94 ARG A N 1
ATOM 696 C CA . ARG A 1 94 ? -17.147 -1.940 24.999 1.00 46.97 94 ARG A CA 1
ATOM 697 C C . ARG A 1 94 ? -17.243 -0.641 24.210 1.00 46.97 94 ARG A C 1
ATOM 699 O O . ARG A 1 94 ? -18.050 0.220 24.561 1.00 46.97 94 ARG A O 1
ATOM 706 N N . CYS A 1 95 ? -16.422 -0.478 23.180 1.00 53.41 95 CYS A N 1
ATOM 707 C CA . CYS A 1 95 ? -16.613 0.640 22.275 1.00 53.41 95 CYS A CA 1
ATOM 708 C C . CYS A 1 95 ? -18.003 0.521 21.662 1.00 53.41 95 CYS A C 1
ATOM 710 O O . CYS A 1 95 ? -18.372 -0.524 21.119 1.00 53.41 95 CYS A O 1
ATOM 712 N N . ASP A 1 96 ? -18.766 1.598 21.748 1.00 45.19 96 ASP A N 1
ATOM 713 C CA . ASP A 1 96 ? -20.073 1.687 21.131 1.00 45.19 96 ASP A CA 1
ATOM 714 C C . ASP A 1 96 ? -19.899 1.751 19.603 1.00 45.19 96 ASP A C 1
ATOM 716 O O . ASP A 1 96 ? -19.704 2.810 18.999 1.00 45.19 96 ASP A O 1
ATOM 720 N N . ALA A 1 97 ? -19.915 0.576 18.971 1.00 49.22 97 ALA A N 1
ATOM 721 C CA . ALA A 1 97 ? -19.806 0.390 17.527 1.00 49.22 97 ALA A CA 1
ATOM 722 C C . ALA A 1 97 ? -20.979 1.020 16.742 1.00 49.22 97 ALA A C 1
ATOM 724 O O . ALA A 1 97 ? -20.987 0.978 15.509 1.00 49.22 97 ALA A O 1
ATOM 725 N N . SER A 1 98 ? -21.954 1.636 17.423 1.00 45.28 98 SER A N 1
ATOM 726 C CA . SER A 1 98 ? -23.161 2.214 16.823 1.00 45.28 98 SER A CA 1
ATOM 727 C C . SER A 1 98 ? -22.916 3.509 16.038 1.00 45.28 98 SER A C 1
ATOM 729 O O . SER A 1 98 ? -23.793 3.936 15.290 1.00 45.28 98 SER A O 1
ATOM 731 N N . LYS A 1 99 ? -21.731 4.137 16.143 1.00 45.19 99 LYS A N 1
ATOM 732 C CA . LYS A 1 99 ? -21.384 5.344 15.358 1.00 45.19 99 LYS A CA 1
ATOM 733 C C . LYS A 1 99 ? -20.603 5.083 14.071 1.00 45.19 99 LYS A C 1
ATOM 735 O O . LYS A 1 99 ? -20.449 6.007 13.269 1.00 45.19 99 LYS A O 1
ATOM 740 N N . VAL A 1 100 ? -20.147 3.855 13.819 1.00 48.41 100 VAL A N 1
ATOM 741 C CA . VAL A 1 100 ? -19.514 3.529 12.535 1.00 48.41 100 VAL A CA 1
ATOM 742 C C . VAL A 1 100 ? -20.626 3.451 11.497 1.00 48.41 100 VAL A C 1
ATOM 744 O O . VAL A 1 100 ? -21.356 2.463 11.436 1.00 48.41 100 VAL A O 1
ATOM 747 N N . ARG A 1 101 ? -20.777 4.508 10.686 1.00 45.75 101 ARG A N 1
ATOM 748 C CA . ARG A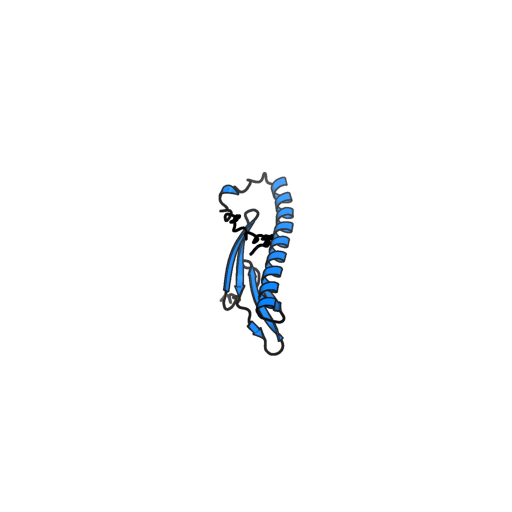 1 101 ? -21.595 4.487 9.466 1.00 45.75 101 ARG A CA 1
ATOM 749 C C . ARG A 1 101 ? -21.116 3.319 8.606 1.00 45.75 101 ARG A C 1
ATOM 751 O O . ARG A 1 101 ? -20.197 3.459 7.802 1.00 45.75 101 ARG A O 1
ATOM 758 N N . ARG A 1 102 ? -21.736 2.153 8.784 1.00 46.78 102 ARG A N 1
ATOM 759 C CA . ARG A 1 102 ? -21.637 1.033 7.857 1.00 46.78 102 ARG A CA 1
ATOM 760 C C . ARG A 1 102 ? -22.105 1.590 6.521 1.00 46.78 102 ARG A C 1
ATOM 762 O O . ARG A 1 102 ? -23.286 1.897 6.375 1.00 46.78 102 ARG A O 1
ATOM 769 N N . GLN A 1 103 ? -21.180 1.794 5.580 1.00 49.84 103 GLN A N 1
ATOM 770 C CA . GLN A 1 103 ? -21.563 2.091 4.205 1.00 49.84 103 GLN A CA 1
ATOM 771 C C . GLN A 1 103 ? -22.588 1.028 3.792 1.00 49.84 103 GLN A C 1
ATOM 773 O O . GLN A 1 103 ? -22.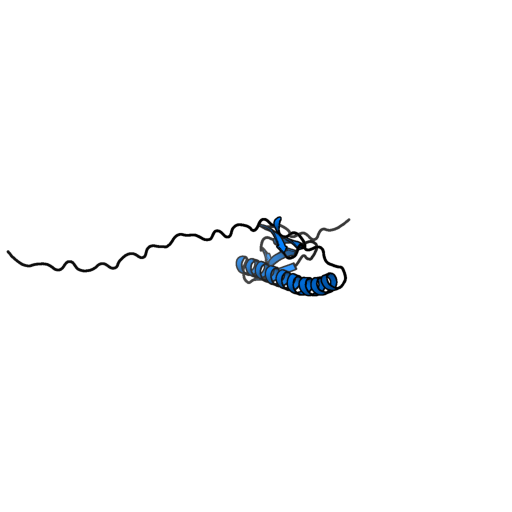306 -0.168 3.947 1.00 49.84 103 GLN A O 1
ATOM 778 N N . PRO A 1 104 ? -23.783 1.428 3.335 1.00 38.03 104 PRO A N 1
ATOM 779 C CA . PRO A 1 104 ? -24.776 0.472 2.900 1.00 38.03 104 PRO A CA 1
ATOM 780 C C . PRO A 1 104 ? -24.171 -0.307 1.737 1.00 38.03 104 PRO A C 1
ATOM 782 O O . PRO A 1 104 ? -23.802 0.255 0.707 1.00 38.03 104 PRO A O 1
ATOM 785 N N . ARG A 1 105 ? -24.031 -1.622 1.926 1.00 47.69 105 ARG A N 1
ATOM 786 C CA . ARG A 1 105 ? -23.766 -2.546 0.827 1.00 47.69 105 ARG A CA 1
ATOM 787 C C . ARG A 1 105 ? -24.926 -2.375 -0.148 1.00 47.69 105 ARG A C 1
ATOM 789 O O . ARG A 1 105 ? -26.017 -2.877 0.115 1.00 47.69 105 ARG A O 1
ATOM 796 N N . HIS A 1 106 ? -24.702 -1.657 -1.246 1.00 42.88 106 HIS A N 1
ATOM 797 C CA . HIS A 1 106 ? -25.621 -1.623 -2.377 1.00 42.88 106 HIS A CA 1
ATOM 798 C C . HIS A 1 106 ? -25.702 -3.034 -2.962 1.00 42.88 106 HIS A C 1
ATOM 800 O O . HIS A 1 106 ? -24.938 -3.437 -3.833 1.00 42.88 106 HIS A O 1
ATOM 806 N N . ARG A 1 107 ? -26.627 -3.821 -2.412 1.00 52.12 107 ARG A N 1
ATOM 807 C CA . ARG A 1 107 ? -27.066 -5.105 -2.936 1.00 52.12 107 ARG A CA 1
ATOM 808 C C . ARG A 1 107 ? -28.426 -4.853 -3.584 1.00 52.12 107 ARG A C 1
ATOM 810 O O . ARG A 1 107 ? -29.404 -4.726 -2.855 1.00 52.12 107 ARG A O 1
ATOM 817 N N . ARG A 1 108 ? -28.451 -4.749 -4.921 1.00 42.75 108 ARG A N 1
ATOM 818 C CA . ARG A 1 108 ? -29.561 -5.035 -5.875 1.00 42.75 108 ARG A CA 1
ATOM 819 C C . ARG A 1 108 ? -29.310 -4.263 -7.182 1.00 42.75 108 ARG A C 1
ATOM 821 O O . ARG A 1 108 ? -29.543 -3.067 -7.231 1.00 42.75 108 ARG A O 1
ATOM 828 N N . GLY A 1 109 ? -28.736 -4.917 -8.194 1.00 40.41 109 GLY A N 1
ATOM 829 C CA . GLY A 1 109 ? -29.443 -5.254 -9.448 1.00 40.41 109 GLY A CA 1
ATOM 830 C C . GLY A 1 109 ? -28.841 -4.452 -10.621 1.00 40.41 109 GLY A C 1
ATOM 831 O O . GLY A 1 109 ? -28.282 -3.400 -10.339 1.00 40.41 109 GLY A O 1
ATOM 832 N N . PRO A 1 110 ? -28.886 -4.917 -11.888 1.00 44.62 110 PRO A N 1
ATOM 833 C CA . PRO A 1 110 ? -30.021 -5.601 -12.497 1.00 44.62 110 PRO A CA 1
ATOM 834 C C . PRO A 1 110 ? -29.727 -7.029 -12.980 1.00 44.62 110 PRO A C 1
ATOM 836 O O . PRO A 1 110 ? -28.615 -7.399 -13.346 1.00 44.62 110 PRO A O 1
ATOM 839 N N . ARG A 1 111 ? -30.790 -7.838 -12.976 1.00 52.56 111 ARG A N 1
ATOM 840 C CA . ARG A 1 111 ? -30.857 -9.151 -13.616 1.00 52.56 111 ARG A CA 1
ATOM 841 C C . ARG A 1 111 ? -30.882 -8.934 -15.129 1.00 52.56 111 ARG A C 1
ATOM 843 O O . ARG A 1 111 ? -31.844 -8.362 -15.634 1.00 52.56 111 ARG A O 1
ATOM 850 N N . TYR A 1 112 ? -29.865 -9.406 -15.841 1.00 49.56 112 TYR A N 1
ATOM 851 C CA . TYR A 1 112 ? -29.959 -9.570 -17.288 1.00 49.56 112 TYR A CA 1
ATOM 852 C C . TYR A 1 112 ? -31.011 -10.647 -17.569 1.00 49.56 112 TYR A C 1
ATOM 854 O O . TYR A 1 112 ? -30.881 -11.795 -17.143 1.00 49.56 112 TYR A O 1
ATOM 862 N N . ARG A 1 113 ? -32.109 -10.239 -18.210 1.00 48.53 113 ARG A N 1
ATOM 863 C CA . ARG A 1 113 ? -33.174 -11.123 -18.679 1.00 48.53 113 ARG A CA 1
ATOM 864 C C . ARG A 1 113 ? -32.620 -11.870 -19.891 1.00 48.53 113 ARG A C 1
ATOM 866 O O . ARG A 1 113 ? -32.400 -11.260 -20.931 1.00 48.53 113 ARG A O 1
ATOM 873 N N . ALA A 1 114 ? -32.339 -13.159 -19.722 1.00 50.16 114 ALA A N 1
ATOM 874 C CA . ALA A 1 114 ? -31.977 -14.045 -20.819 1.00 50.16 114 ALA A CA 1
ATOM 875 C C . ALA A 1 114 ? -33.093 -14.015 -21.876 1.00 50.16 114 ALA A C 1
ATOM 877 O O . ALA A 1 114 ? -34.270 -14.185 -21.547 1.00 50.16 114 ALA A O 1
ATOM 878 N N . GLY A 1 115 ? -32.715 -13.734 -23.124 1.00 44.72 115 GLY A N 1
ATOM 879 C CA . GLY A 1 115 ? -33.599 -13.830 -24.277 1.00 44.72 115 GLY A CA 1
ATOM 880 C C . GLY A 1 115 ? -34.062 -15.273 -24.465 1.00 44.72 115 GLY A C 1
ATOM 881 O O . GLY A 1 115 ? -33.279 -16.210 -24.327 1.00 44.72 115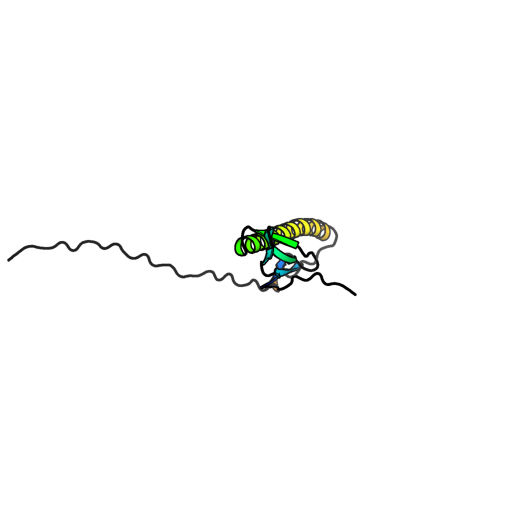 GLY A O 1
ATOM 882 N N . HIS A 1 116 ? -35.354 -15.432 -24.734 1.00 51.06 116 HIS A N 1
ATOM 883 C CA . HIS A 1 116 ? -35.975 -16.709 -25.054 1.00 51.06 116 HIS A CA 1
ATOM 884 C C . HIS A 1 116 ? -35.432 -17.270 -26.382 1.00 51.06 116 HIS A C 1
ATOM 886 O O . HIS A 1 116 ? -35.294 -16.506 -27.340 1.00 51.06 116 HIS A O 1
ATOM 892 N N . PRO A 1 117 ? -35.177 -18.587 -26.478 1.00 56.25 117 PRO A N 1
ATOM 893 C CA . PRO A 1 117 ? -34.938 -19.253 -27.751 1.00 56.25 117 PRO A CA 1
ATOM 894 C C . PRO A 1 117 ? -36.238 -19.317 -28.566 1.00 56.25 117 PRO A C 1
ATOM 896 O O . PRO A 1 117 ? -37.294 -19.693 -28.052 1.00 56.25 117 PRO A O 1
ATOM 899 N N . GLY A 1 118 ? -36.147 -18.926 -29.839 1.00 48.34 118 GLY A N 1
ATOM 900 C CA . GLY A 1 118 ? -37.234 -19.026 -30.807 1.00 48.34 118 GLY A CA 1
ATOM 901 C C . GLY A 1 118 ? -37.662 -20.478 -31.001 1.00 48.34 118 GLY A C 1
ATOM 902 O O . GLY A 1 118 ? -36.835 -21.350 -31.257 1.00 48.34 118 GLY A O 1
ATOM 903 N N . THR A 1 119 ? -38.963 -20.722 -30.873 1.00 52.28 119 THR A N 1
ATOM 904 C CA . THR A 1 119 ? -39.599 -21.992 -31.219 1.00 52.28 119 THR A CA 1
ATOM 905 C C . THR A 1 119 ? -40.610 -21.754 -32.336 1.00 52.28 119 THR A C 1
ATOM 907 O O . THR A 1 119 ? -41.462 -20.879 -32.234 1.00 52.28 119 THR A O 1
ATOM 910 N N . ALA A 1 120 ? -40.400 -22.517 -33.410 1.00 51.88 120 ALA A N 1
ATOM 911 C CA . ALA A 1 120 ? -41.342 -23.068 -34.380 1.00 51.88 120 ALA A CA 1
ATOM 912 C C . ALA A 1 120 ? -42.582 -22.248 -34.789 1.00 51.88 120 ALA A C 1
ATOM 914 O O . ALA A 1 120 ? -43.533 -22.083 -34.031 1.00 51.88 120 ALA A O 1
ATOM 915 N N . GLY A 1 121 ? -42.618 -21.898 -36.076 1.00 46.94 121 GLY A N 1
ATOM 916 C CA . GLY A 1 121 ? -43.846 -21.742 -36.849 1.00 46.94 121 GLY A CA 1
ATOM 917 C C . GLY A 1 121 ? -43.807 -22.701 -38.037 1.00 46.94 121 GLY A C 1
ATOM 918 O O . GLY A 1 121 ? -43.378 -22.317 -39.120 1.00 46.94 121 GLY A O 1
ATOM 919 N N . GLU A 1 122 ? -44.185 -23.957 -37.798 1.00 52.28 122 GLU A N 1
ATOM 920 C CA . GLU A 1 122 ? -44.653 -24.893 -38.825 1.00 52.28 122 GLU A CA 1
ATOM 921 C C . GLU A 1 122 ? -46.096 -24.539 -39.214 1.00 52.28 122 GLU A C 1
ATOM 923 O O . GLU A 1 122 ? -46.895 -24.144 -38.364 1.00 52.28 122 GLU A O 1
ATOM 928 N N . GLY A 1 123 ? -46.432 -24.740 -40.488 1.00 50.50 123 GLY A N 1
ATOM 929 C CA . GLY A 1 123 ? -47.790 -24.667 -41.028 1.00 50.50 123 GLY A CA 1
ATOM 930 C C . GLY A 1 123 ? -47.851 -23.779 -42.270 1.00 50.50 123 GLY A C 1
ATOM 931 O O . GLY A 1 123 ? -47.338 -22.671 -42.268 1.00 50.50 123 GLY A O 1
ATOM 932 N N . SER A 1 124 ? -48.473 -24.153 -43.378 1.00 55.72 124 SER A N 1
ATOM 933 C CA . SER A 1 124 ? -49.095 -25.397 -43.821 1.00 55.72 124 SER A CA 1
ATOM 934 C C . SER A 1 124 ? -49.331 -25.216 -45.322 1.00 55.72 124 SER A C 1
ATOM 936 O O . SER A 1 124 ? -49.471 -24.094 -45.807 1.00 55.72 124 SER A O 1
ATOM 938 N N . ALA A 1 125 ? -49.369 -26.324 -46.050 1.00 48.94 125 ALA A N 1
ATOM 939 C CA . ALA A 1 125 ? -49.713 -26.386 -47.462 1.00 48.94 125 ALA A CA 1
ATOM 940 C C . ALA A 1 125 ? -51.114 -25.818 -47.760 1.00 48.94 125 ALA A C 1
ATOM 942 O O . ALA A 1 125 ? -51.999 -25.921 -46.909 1.00 48.94 125 ALA A O 1
ATOM 943 N N . SER A 1 126 ? -51.321 -25.328 -48.989 1.00 57.50 126 SER A N 1
ATOM 944 C CA . SER A 1 126 ? -52.426 -25.673 -49.918 1.00 57.50 126 SER A CA 1
ATOM 945 C C . SER A 1 126 ? -52.707 -24.514 -50.882 1.00 57.50 126 SER A C 1
ATOM 947 O O . SER A 1 126 ? -52.950 -23.398 -50.427 1.00 57.50 126 SER A O 1
ATOM 949 N N . GLY A 1 127 ? -52.739 -24.803 -52.188 1.00 45.66 127 GLY A N 1
ATOM 950 C CA . GLY A 1 127 ? -53.206 -23.897 -53.244 1.00 45.66 127 GLY A CA 1
ATOM 951 C C . GLY A 1 127 ? -52.349 -23.941 -54.491 1.00 45.66 127 GLY A C 1
ATOM 952 O O . GLY A 1 127 ? -51.500 -23.037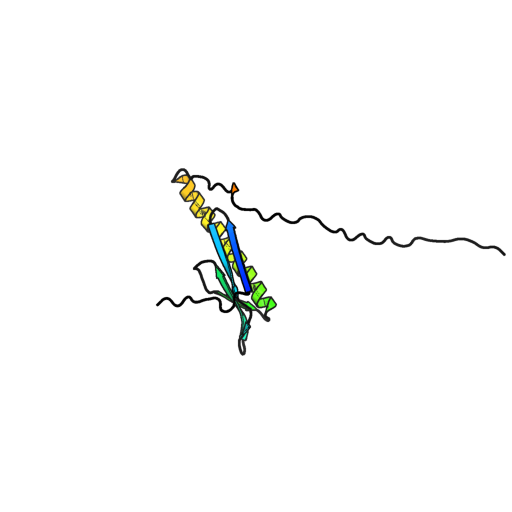 -54.618 1.00 45.66 127 GLY A O 1
#

Sequence (127 aa):
MGVSGGVDKVIASRLVSEDCQTNKVEIGKPHPVDGGPTECIYRIDAHGPWTAQGTDELAALYAALTQVGQRLAWANRNSGRRQHLDAVLLGGKRCDASKVRRQPRHRRGPRYRAGHPGTAGEGSASG

Radius of gyration: 25.64 Å; chains: 1; bounding box: 68×47×86 Å

Secondary structure (DSSP, 8-state):
-------TTEEEEEEEEETTEEEEEEEEPPEE-TTS-EEEEEEETTEEEEEEEESSHHHHHHHHHHHHHHHHHHHHHHHHHHHHHHHHHH------GGGS-------------PPPPP---------

Organism: NCBI:txid455432

Foldseek 3Di:
DDDPPDQVAFPDWDWDDDQNDTKIKTKHQWDDDVVFFIWIWIDIHSDDGDIAGDNDRVRRRVRVVVVVVVVVVVVVVVVVVVVVVCCVPPVDDRPPPVPPPPPPPPPDDDDDDDDDDDDDDDDDDDD